Protein AF-R7T456-F1 (afdb_monomer_lite)

Foldseek 3Di:
DVVVVVVCVVVVPPPPVLVLDDFPQWDDDDQKTKHKDLDDDDPVRLQVVLVVLQFGWDDCPDPVSVVVCVVRPHPIIMTMDGRDRPDDPDPPQWDQDSRSRDTHHDDDD

Organism: Capitella teleta (NCBI:txid283909)

Secondary structure (DSSP, 8-state):
-HHHHHHHHHSS--------BPPTTPEEETTEEEEEE-----HHHHHHHHHTTTSEEPPS-SHHHHHHHHT-SS--EEEEEEPBPS--PPPTTEEEETTTTEEEE----

Radius of gyration: 19.11 Å; chains: 1; bounding box: 52×45×52 Å

Sequence (109 aa):
MKFLLIVVLFLGCPLVLVAAQCPVEWTFVDGYCYYSTANDYSFWSAEEGCRKRGGDLVTLNTDEEKHLQHSSTRNKYICKKVAVLDEEECEEGWHHNRMAGNCLLINHE

Structure (mmCIF, N/CA/C/O backbone):
data_AF-R7T456-F1
#
_entry.id   AF-R7T456-F1
#
loop_
_atom_site.group_PDB
_atom_site.id
_atom_site.type_symbol
_atom_site.label_atom_id
_atom_site.label_alt_id
_atom_site.label_comp_id
_atom_site.label_asym_id
_atom_site.label_entity_id
_atom_site.label_seq_id
_atom_site.pdbx_PDB_ins_code
_atom_site.Cartn_x
_atom_site.Cartn_y
_atom_site.Cartn_z
_atom_site.occupancy
_atom_site.B_iso_or_equiv
_atom_site.auth_seq_id
_atom_site.auth_comp_id
_atom_site.auth_asym_id
_atom_site.auth_atom_id
_atom_site.pdbx_PDB_model_num
ATOM 1 N N . MET A 1 1 ? -37.563 -5.166 35.893 1.00 52.72 1 MET A N 1
ATOM 2 C CA . MET A 1 1 ? -37.874 -5.718 34.550 1.00 52.72 1 MET A CA 1
ATOM 3 C C . MET A 1 1 ? -37.640 -4.724 33.405 1.00 52.72 1 MET A C 1
ATOM 5 O O . MET A 1 1 ? -37.167 -5.162 32.372 1.00 52.72 1 MET A O 1
ATOM 9 N N . LYS A 1 2 ? -37.876 -3.406 33.563 1.00 50.91 2 LYS A N 1
ATOM 10 C CA . LYS A 1 2 ? -37.524 -2.386 32.542 1.00 50.91 2 LYS A CA 1
ATOM 11 C C . LYS A 1 2 ? -36.007 -2.204 32.316 1.00 50.91 2 LYS A C 1
ATOM 13 O O . LYS A 1 2 ? -35.589 -2.001 31.187 1.00 50.91 2 LYS A O 1
ATOM 18 N N . PHE A 1 3 ? -35.190 -2.332 33.367 1.00 52.22 3 PHE A N 1
ATOM 19 C CA . PHE A 1 3 ? -33.724 -2.207 33.275 1.00 52.22 3 PHE A CA 1
ATOM 20 C C . PHE A 1 3 ? -33.061 -3.300 32.422 1.00 52.22 3 PHE A C 1
ATOM 22 O O . PHE A 1 3 ? -32.087 -3.023 31.735 1.00 52.22 3 PHE A O 1
ATOM 29 N N . LEU A 1 4 ? -33.628 -4.513 32.395 1.00 53.03 4 LEU A N 1
ATOM 30 C CA . LEU A 1 4 ? -33.121 -5.614 31.565 1.00 53.03 4 LEU A CA 1
ATOM 31 C C . LEU A 1 4 ? -33.273 -5.330 30.061 1.00 53.03 4 LEU A C 1
ATOM 33 O O . LEU A 1 4 ? -32.437 -5.767 29.284 1.00 53.03 4 LEU A O 1
ATOM 37 N N . LEU A 1 5 ? -34.285 -4.556 29.648 1.00 51.50 5 LEU A N 1
ATOM 38 C CA . LEU A 1 5 ? -34.502 -4.204 28.238 1.00 51.50 5 LEU A CA 1
ATOM 39 C C . LEU A 1 5 ? -33.469 -3.196 27.715 1.00 51.50 5 LEU A C 1
ATOM 41 O O . LEU A 1 5 ? -33.062 -3.292 26.566 1.00 51.50 5 LEU A O 1
ATOM 45 N N . ILE A 1 6 ? -33.014 -2.263 28.557 1.00 55.66 6 ILE A N 1
ATOM 46 C CA . ILE A 1 6 ? -32.000 -1.263 28.180 1.00 55.66 6 ILE A CA 1
ATOM 47 C C . ILE A 1 6 ? -30.635 -1.938 28.027 1.00 55.66 6 ILE A C 1
ATOM 49 O O . ILE A 1 6 ? -29.920 -1.679 27.068 1.00 55.66 6 ILE A O 1
ATOM 53 N N . VAL A 1 7 ? -30.306 -2.872 28.922 1.00 54.47 7 VAL A N 1
ATOM 54 C CA . VAL A 1 7 ? -29.052 -3.634 28.856 1.00 54.47 7 VAL A CA 1
ATOM 55 C C . VAL A 1 7 ? -28.997 -4.520 27.605 1.00 54.47 7 VAL A C 1
ATOM 57 O O . VAL A 1 7 ? -27.948 -4.610 26.990 1.00 54.47 7 VAL A O 1
ATOM 60 N N . VAL A 1 8 ? -30.117 -5.095 27.153 1.00 55.44 8 VAL A N 1
ATOM 61 C CA . VAL A 1 8 ? -30.178 -5.875 25.897 1.00 55.44 8 VAL A CA 1
ATOM 62 C C . VAL A 1 8 ? -30.063 -4.993 24.642 1.00 55.4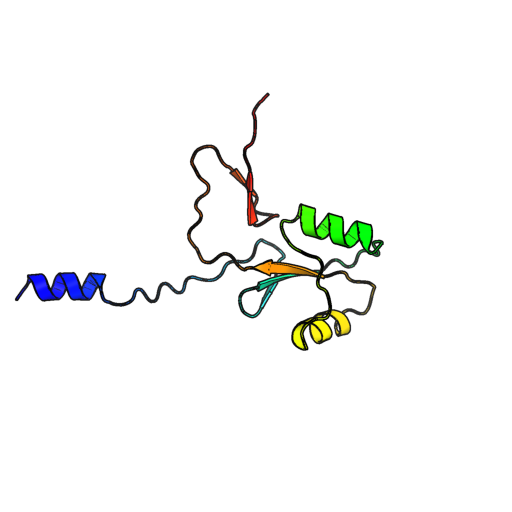4 8 VAL A C 1
ATOM 64 O O . VAL A 1 8 ? -29.647 -5.486 23.602 1.00 55.44 8 VAL A O 1
ATOM 67 N N . LEU A 1 9 ? -30.357 -3.690 24.725 1.00 53.53 9 LEU A N 1
ATOM 68 C CA . LEU A 1 9 ? -30.129 -2.742 23.623 1.00 53.53 9 LEU A CA 1
ATOM 69 C C . LEU A 1 9 ? -28.662 -2.291 23.514 1.00 53.53 9 LEU A C 1
ATOM 71 O O . LEU A 1 9 ? -28.224 -1.960 22.420 1.00 53.53 9 LEU A O 1
ATOM 75 N N . PHE A 1 10 ? -27.901 -2.319 24.615 1.00 55.66 10 PHE A N 1
ATOM 76 C CA . PHE A 1 10 ? -26.451 -2.052 24.623 1.00 55.66 10 PHE A CA 1
ATOM 77 C C . PHE A 1 10 ? -25.592 -3.329 24.497 1.00 55.66 10 PHE A C 1
ATOM 79 O O . PHE A 1 10 ? -24.462 -3.258 24.030 1.00 55.66 10 PHE A O 1
ATOM 86 N N . LEU A 1 11 ? -26.123 -4.496 24.889 1.00 60.41 11 LEU A N 1
ATOM 87 C CA . LEU A 1 11 ? -25.526 -5.832 24.700 1.00 60.41 11 LEU A CA 1
ATOM 88 C C . LEU A 1 11 ? -26.083 -6.565 23.471 1.00 60.41 11 LEU A C 1
ATOM 90 O O . LEU A 1 11 ? -25.761 -7.729 23.231 1.00 60.41 11 LEU A O 1
ATOM 94 N N . GLY A 1 12 ? -26.957 -5.919 22.704 1.00 58.66 12 GLY A N 1
ATOM 95 C CA . GLY A 1 12 ? -27.263 -6.349 21.354 1.00 58.66 12 GLY A CA 1
ATOM 96 C C . GLY A 1 12 ? -26.028 -6.015 20.551 1.00 58.66 12 GLY A C 1
ATOM 97 O O . GLY A 1 12 ? -25.781 -4.834 20.333 1.00 58.66 12 GLY A O 1
ATOM 98 N N . CYS A 1 13 ? -25.229 -7.036 20.222 1.00 57.66 13 CYS A N 1
ATOM 99 C CA . CYS A 1 13 ? -24.062 -6.933 19.353 1.00 57.66 13 CYS A CA 1
ATOM 100 C C . CYS A 1 13 ? -24.342 -5.843 18.327 1.00 57.66 13 CYS A C 1
ATOM 102 O O . CYS A 1 13 ? -25.264 -6.024 17.516 1.00 57.66 13 CYS A O 1
ATOM 104 N N . PRO A 1 14 ? -23.639 -4.698 18.374 1.00 52.41 14 PRO A N 1
ATOM 105 C CA . PRO A 1 14 ? -23.735 -3.830 17.253 1.00 52.41 14 PRO A CA 1
ATOM 106 C C . PRO A 1 14 ? -22.960 -4.651 16.228 1.00 52.41 14 PRO A C 1
ATOM 108 O O . PRO A 1 14 ? -21.734 -4.700 16.217 1.00 52.41 14 PRO A O 1
ATOM 111 N N . LEU A 1 15 ? -23.694 -5.352 15.369 1.00 53.62 15 LEU A N 1
ATOM 112 C CA . LEU A 1 15 ? -23.280 -5.567 14.000 1.00 53.62 15 LEU A CA 1
ATOM 113 C C . LEU A 1 15 ? -23.146 -4.162 13.387 1.00 53.62 15 LEU A C 1
ATOM 115 O O . LEU A 1 15 ? -23.841 -3.816 12.437 1.00 53.62 15 LE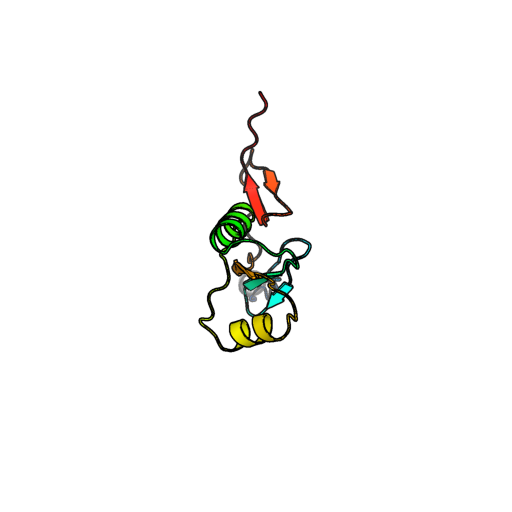U A O 1
ATOM 119 N N . VAL A 1 16 ? -22.276 -3.317 13.961 1.00 54.62 16 VAL A N 1
ATOM 120 C CA . VAL A 1 16 ? -21.487 -2.388 13.196 1.00 54.62 16 VAL A CA 1
ATOM 121 C C . VAL A 1 16 ? -20.834 -3.353 12.232 1.00 54.62 16 VAL A C 1
ATOM 123 O O . VAL A 1 16 ? -19.951 -4.133 12.591 1.00 54.62 16 VAL A O 1
ATOM 126 N N . LEU A 1 17 ? -21.370 -3.406 11.017 1.00 56.44 17 LEU A N 1
ATOM 127 C CA . LEU A 1 17 ? -20.509 -3.641 9.887 1.00 56.44 17 LEU A CA 1
ATOM 128 C C . LEU A 1 17 ? -19.440 -2.562 10.024 1.00 56.44 17 LEU A C 1
ATOM 130 O O . LEU A 1 17 ? -19.633 -1.449 9.548 1.00 56.44 17 LEU A O 1
ATOM 134 N N . VAL A 1 18 ? -18.384 -2.864 10.780 1.00 57.12 18 VAL A N 1
ATOM 135 C CA . VAL A 1 18 ? -17.151 -2.103 10.750 1.00 57.12 18 VAL A CA 1
ATOM 136 C C . VAL A 1 18 ? -16.672 -2.353 9.340 1.00 57.12 18 VAL A C 1
ATOM 138 O O . VAL A 1 18 ? -16.165 -3.431 9.014 1.00 57.12 18 VAL A O 1
ATOM 141 N N . ALA A 1 19 ? -17.038 -1.437 8.451 1.00 59.56 19 ALA A N 1
ATOM 142 C CA . ALA A 1 19 ? -16.747 -1.567 7.049 1.00 59.56 19 ALA A CA 1
ATOM 143 C C . ALA A 1 19 ? -15.266 -1.254 6.939 1.00 59.56 19 ALA A C 1
ATOM 145 O O . ALA A 1 19 ? -14.891 -0.096 6.823 1.00 59.56 19 ALA A O 1
ATOM 146 N N . ALA A 1 20 ? -14.434 -2.293 7.036 1.00 66.88 20 ALA A N 1
ATOM 147 C CA . ALA A 1 20 ? -12.997 -2.179 6.865 1.00 66.88 20 ALA A CA 1
ATOM 148 C C . ALA A 1 20 ? -12.716 -1.294 5.641 1.00 66.88 20 ALA A C 1
ATOM 150 O O . ALA A 1 20 ? -13.108 -1.620 4.514 1.00 66.88 20 ALA A O 1
ATOM 151 N N . GLN A 1 21 ? -12.135 -0.120 5.882 1.00 77.94 21 GLN A N 1
ATOM 152 C CA . GLN A 1 21 ? -12.102 0.942 4.892 1.00 77.94 21 GLN A CA 1
ATOM 153 C C . GLN A 1 21 ? -10.701 1.030 4.296 1.00 77.94 21 GLN A C 1
ATOM 155 O O . GLN A 1 21 ? -9.694 1.101 5.004 1.00 77.94 21 GLN A O 1
ATOM 160 N N . CYS A 1 22 ? -10.637 1.024 2.966 1.00 86.44 22 CYS A N 1
ATOM 161 C CA . CYS A 1 22 ? -9.401 1.274 2.244 1.00 86.44 22 CYS A CA 1
ATOM 162 C C . CYS A 1 22 ? -9.325 2.728 1.784 1.00 86.44 22 CYS A C 1
ATOM 164 O O . CYS A 1 22 ? -10.357 3.321 1.459 1.00 86.44 22 CYS A O 1
ATOM 166 N N . PRO A 1 23 ? -8.117 3.317 1.723 1.00 86.50 23 PRO A N 1
ATOM 167 C CA . PRO A 1 23 ? -7.958 4.654 1.173 1.00 86.50 23 PRO A CA 1
ATOM 168 C C . PRO A 1 23 ? -8.389 4.713 -0.294 1.00 86.50 23 PRO A C 1
ATOM 170 O O . PRO A 1 23 ? -8.467 3.695 -0.983 1.00 86.50 23 PRO A O 1
ATOM 173 N N . VAL A 1 24 ? -8.622 5.925 -0.792 1.00 83.00 24 VAL A N 1
ATOM 174 C CA . VAL A 1 24 ? -8.996 6.144 -2.197 1.00 83.00 24 VAL A CA 1
ATOM 175 C C . VAL A 1 24 ? -7.933 5.529 -3.119 1.00 83.00 24 VAL A C 1
ATOM 177 O O . VAL A 1 24 ? -6.739 5.666 -2.857 1.00 83.00 24 VAL A O 1
ATOM 180 N N . GLU A 1 25 ? -8.369 4.846 -4.181 1.00 86.19 25 GLU A N 1
ATOM 181 C CA . GLU A 1 25 ? -7.534 4.065 -5.116 1.00 86.19 25 GLU A CA 1
ATOM 182 C C . GLU A 1 25 ? -6.901 2.775 -4.552 1.00 86.19 25 GLU A C 1
ATOM 184 O O . GLU A 1 25 ? -6.095 2.136 -5.232 1.00 86.19 25 GLU A O 1
ATOM 189 N N . TRP A 1 26 ? -7.261 2.347 -3.338 1.00 88.88 26 TRP A N 1
ATOM 190 C CA . TRP A 1 26 ? -6.882 1.036 -2.803 1.00 88.88 26 TRP A CA 1
ATOM 191 C C . TRP A 1 26 ? -8.050 0.050 -2.891 1.00 88.88 26 TRP A C 1
ATOM 193 O O . TRP A 1 26 ? -9.205 0.396 -2.661 1.00 88.88 26 TRP A O 1
ATOM 203 N N . THR A 1 27 ? -7.744 -1.207 -3.200 1.00 87.94 27 THR A N 1
ATOM 204 C CA . THR A 1 27 ? -8.723 -2.299 -3.284 1.00 87.94 27 THR A CA 1
ATOM 205 C C . THR A 1 27 ? -8.736 -3.094 -1.985 1.00 87.94 27 THR A C 1
ATOM 207 O O . THR A 1 27 ? -7.684 -3.559 -1.550 1.00 87.94 27 THR A O 1
ATOM 210 N N . PHE A 1 28 ? -9.914 -3.270 -1.385 1.00 86.38 28 PHE A N 1
ATOM 211 C CA . PHE A 1 28 ? -10.098 -4.130 -0.216 1.00 86.38 28 PHE A CA 1
ATOM 212 C C . PHE A 1 28 ? -10.168 -5.604 -0.629 1.00 86.38 28 PHE A C 1
ATOM 214 O O . PHE A 1 28 ? -11.009 -5.974 -1.449 1.00 86.38 28 PHE A O 1
ATOM 221 N N . VAL A 1 29 ? -9.310 -6.439 -0.046 1.00 85.12 29 VAL A N 1
ATOM 222 C CA . VAL A 1 29 ? -9.337 -7.900 -0.181 1.00 85.12 29 VAL A CA 1
ATOM 223 C C . VAL A 1 29 ? -8.972 -8.507 1.172 1.00 85.12 29 VAL A C 1
ATOM 225 O O . VAL A 1 29 ? -7.885 -8.256 1.682 1.00 85.12 29 VAL A O 1
ATOM 228 N N . ASP A 1 30 ? -9.888 -9.290 1.743 1.00 84.38 30 ASP A N 1
ATOM 229 C CA . ASP A 1 30 ? -9.668 -10.116 2.942 1.00 84.38 30 ASP A CA 1
ATOM 230 C C . ASP A 1 30 ? -8.997 -9.390 4.130 1.00 84.38 30 ASP A C 1
ATOM 232 O O . ASP A 1 30 ? -7.993 -9.831 4.681 1.00 84.38 30 ASP A O 1
ATOM 236 N N . GLY A 1 31 ? -9.508 -8.212 4.504 1.00 82.69 31 GLY A N 1
ATOM 237 C CA . GLY A 1 31 ? -8.962 -7.446 5.636 1.00 82.69 31 GLY A CA 1
ATOM 238 C C . GLY A 1 31 ? -7.716 -6.617 5.307 1.00 82.69 31 GLY A C 1
ATOM 239 O O . GLY A 1 31 ? -7.172 -5.949 6.187 1.00 82.69 31 GLY A O 1
ATOM 240 N N . TYR A 1 32 ? -7.281 -6.603 4.047 1.00 86.81 32 T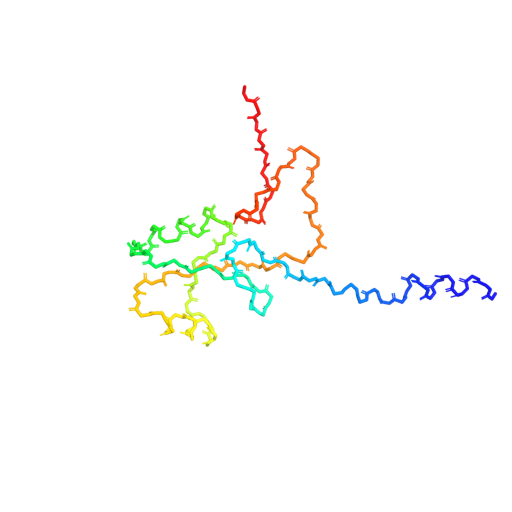YR A N 1
ATOM 241 C CA . TYR A 1 32 ? -6.152 -5.810 3.574 1.00 86.81 32 TYR A CA 1
ATOM 242 C C . TYR A 1 32 ? -6.549 -4.865 2.443 1.00 86.81 32 TYR A C 1
ATOM 244 O O . TYR A 1 32 ? -7.490 -5.098 1.687 1.00 86.81 32 TYR A O 1
ATOM 252 N N . CYS A 1 33 ? -5.773 -3.799 2.306 1.00 89.56 33 CYS A N 1
ATOM 253 C CA . CYS A 1 33 ? -5.851 -2.844 1.218 1.00 89.56 33 CYS A CA 1
ATOM 254 C C . CYS A 1 33 ? -4.665 -3.031 0.284 1.00 89.56 33 CYS A C 1
ATOM 256 O O . CYS A 1 33 ? -3.515 -3.014 0.729 1.00 89.56 33 CYS A O 1
ATOM 258 N N . TYR A 1 34 ? -4.947 -3.106 -1.014 1.00 89.56 34 TYR A N 1
ATOM 259 C CA . TYR A 1 34 ? -3.953 -3.261 -2.067 1.00 89.56 34 TYR A CA 1
ATOM 260 C C . TYR A 1 34 ? -3.947 -2.064 -3.016 1.00 89.56 34 TYR A C 1
ATOM 262 O O . TYR A 1 34 ? -4.991 -1.653 -3.518 1.00 89.56 34 TYR A O 1
ATOM 270 N N . TYR A 1 35 ? -2.766 -1.528 -3.305 1.00 88.38 35 TYR A N 1
ATOM 271 C CA . TYR A 1 35 ? -2.562 -0.486 -4.311 1.00 88.38 35 TYR A CA 1
ATOM 272 C C . TYR A 1 35 ? -1.608 -0.993 -5.371 1.00 88.38 35 TYR A C 1
ATOM 274 O O . TYR A 1 35 ? -0.582 -1.578 -5.049 1.00 88.38 35 TYR A O 1
ATOM 282 N N . SER A 1 36 ? -1.911 -0.759 -6.641 1.00 86.38 36 SER A N 1
ATOM 283 C CA . SER A 1 36 ? -1.127 -1.318 -7.738 1.00 86.38 36 SER A CA 1
ATOM 284 C C . SER A 1 36 ? -0.694 -0.212 -8.698 1.00 86.38 36 SER A C 1
ATOM 286 O O . SER A 1 36 ? -1.518 0.574 -9.158 1.00 86.38 36 SER A O 1
ATOM 288 N N . THR A 1 37 ? 0.601 -0.139 -9.016 1.00 77.94 37 THR A N 1
ATOM 289 C CA . THR A 1 37 ? 1.162 0.904 -9.895 1.00 77.94 37 THR A CA 1
ATOM 290 C C . THR A 1 37 ? 1.752 0.310 -11.163 1.00 77.94 37 THR A C 1
ATOM 292 O O . THR A 1 37 ? 2.571 -0.593 -11.097 1.00 77.94 37 THR A O 1
ATOM 295 N N . ALA A 1 38 ? 1.374 0.830 -12.330 1.00 78.00 38 ALA A N 1
ATOM 296 C CA . ALA A 1 38 ? 1.921 0.379 -13.613 1.00 78.00 38 ALA A CA 1
ATOM 297 C C . ALA A 1 38 ? 3.328 0.935 -13.917 1.00 78.00 38 ALA A C 1
ATOM 299 O O . ALA A 1 38 ? 3.805 0.796 -15.041 1.00 78.00 38 ALA A O 1
ATOM 300 N N . ASN A 1 39 ? 3.961 1.600 -12.947 1.00 74.50 39 ASN A N 1
ATOM 301 C CA . ASN A 1 39 ? 5.278 2.197 -13.118 1.00 74.50 39 ASN A CA 1
ATOM 302 C C . ASN A 1 39 ? 6.381 1.154 -12.925 1.00 74.50 39 ASN A C 1
ATOM 304 O O . ASN A 1 39 ? 6.443 0.499 -11.883 1.00 74.50 39 ASN A O 1
ATOM 308 N N . ASP A 1 40 ? 7.303 1.109 -13.884 1.00 73.94 40 ASP A N 1
ATOM 309 C CA . ASP A 1 40 ? 8.540 0.341 -13.788 1.00 73.94 40 ASP A CA 1
ATOM 310 C C . ASP A 1 40 ? 9.489 1.025 -12.789 1.00 73.94 40 ASP A C 1
ATOM 312 O O . ASP A 1 40 ? 10.262 1.922 -13.132 1.00 73.94 40 ASP A O 1
ATOM 316 N N . TYR A 1 41 ? 9.405 0.625 -11.523 1.00 74.88 41 TYR A N 1
ATOM 317 C CA . TYR A 1 41 ? 10.341 1.040 -10.481 1.00 74.88 41 TYR A CA 1
ATOM 318 C C . TYR A 1 41 ? 11.441 -0.006 -10.272 1.00 74.88 41 TYR A C 1
ATOM 320 O O . TYR A 1 41 ? 11.285 -1.178 -10.592 1.00 74.88 41 TYR A O 1
ATOM 328 N N . SER A 1 42 ? 12.583 0.398 -9.713 1.00 84.69 42 SER A N 1
ATOM 329 C CA . SER A 1 42 ? 13.470 -0.594 -9.095 1.00 84.69 42 SER A CA 1
ATOM 330 C C . SER A 1 42 ? 12.772 -1.193 -7.869 1.00 84.69 42 SER A C 1
ATOM 332 O O . SER A 1 42 ? 11.916 -0.534 -7.275 1.00 84.69 42 SER A O 1
ATOM 334 N N . PHE A 1 43 ? 13.162 -2.398 -7.442 1.00 83.00 43 PHE A N 1
ATOM 335 C CA . PHE A 1 43 ? 12.637 -2.996 -6.206 1.00 83.00 43 PHE A CA 1
ATOM 336 C C . PHE A 1 43 ? 12.731 -2.026 -5.016 1.00 83.00 43 PHE A C 1
ATOM 338 O O . PHE A 1 43 ? 11.747 -1.807 -4.317 1.00 83.00 43 PHE A O 1
ATOM 345 N N . TRP A 1 44 ? 13.890 -1.382 -4.845 1.00 87.31 44 TRP A N 1
ATOM 346 C CA . TRP A 1 44 ? 14.123 -0.415 -3.772 1.00 87.31 44 TRP A CA 1
ATOM 347 C C . TRP A 1 44 ? 13.185 0.794 -3.861 1.00 87.31 44 TRP A C 1
ATOM 349 O O . TRP A 1 44 ? 12.574 1.198 -2.876 1.00 87.31 44 TRP A O 1
ATOM 359 N N . SER A 1 45 ? 13.018 1.346 -5.065 1.00 89.12 45 SER A N 1
ATOM 360 C CA . SER A 1 45 ? 12.106 2.470 -5.301 1.00 89.12 45 SER A CA 1
ATOM 361 C C . SER A 1 45 ? 10.642 2.087 -5.060 1.00 89.12 45 SER A C 1
ATOM 363 O O . SER A 1 45 ? 9.861 2.912 -4.589 1.00 89.12 45 SER A O 1
ATOM 365 N N . ALA A 1 46 ? 10.261 0.846 -5.368 1.00 87.44 46 ALA A N 1
ATOM 366 C CA . ALA A 1 46 ? 8.926 0.330 -5.101 1.00 87.44 46 ALA A CA 1
ATOM 367 C C . ALA A 1 46 ? 8.679 0.144 -3.598 1.00 87.44 46 ALA A C 1
ATOM 369 O O . ALA A 1 46 ? 7.642 0.572 -3.096 1.00 87.44 46 ALA A O 1
ATOM 370 N N . GLU A 1 47 ? 9.644 -0.429 -2.876 1.00 88.88 47 GLU A N 1
ATOM 371 C CA . GLU A 1 47 ? 9.595 -0.595 -1.422 1.00 88.88 47 GLU A CA 1
ATOM 372 C C . GLU A 1 47 ? 9.462 0.756 -0.710 1.00 88.88 47 GLU A C 1
ATOM 374 O O . GLU A 1 47 ? 8.546 0.957 0.090 1.00 88.88 47 GLU A O 1
ATOM 379 N N . GLU A 1 48 ? 10.317 1.720 -1.057 1.00 90.56 48 GLU A N 1
ATOM 380 C CA . GLU A 1 48 ? 10.237 3.081 -0.529 1.00 90.56 48 GLU A CA 1
ATOM 381 C C . GLU A 1 48 ? 8.893 3.743 -0.876 1.00 90.56 48 GLU A C 1
ATOM 383 O O . GLU A 1 48 ? 8.273 4.400 -0.037 1.00 90.56 48 GLU A O 1
ATOM 388 N N . GLY A 1 49 ? 8.411 3.541 -2.105 1.00 89.31 49 GLY A N 1
ATOM 389 C CA . GLY A 1 49 ? 7.128 4.052 -2.574 1.00 89.31 49 GLY A CA 1
ATOM 390 C C . GLY A 1 49 ? 5.937 3.506 -1.786 1.00 89.31 49 GLY A C 1
ATOM 391 O O . GLY A 1 49 ? 5.029 4.273 -1.461 1.00 89.31 49 GLY A O 1
ATOM 392 N N . CYS A 1 50 ? 5.938 2.216 -1.447 1.00 89.62 50 CYS A N 1
ATOM 393 C CA . CYS A 1 50 ? 4.902 1.623 -0.605 1.00 89.62 50 CYS A CA 1
ATOM 394 C C . CYS A 1 50 ? 4.978 2.157 0.829 1.00 89.62 50 CYS A C 1
ATOM 396 O O . CYS A 1 50 ? 3.954 2.602 1.355 1.00 89.62 50 CYS A O 1
ATOM 398 N N . ARG A 1 51 ? 6.184 2.247 1.413 1.00 89.88 51 ARG A N 1
ATOM 399 C CA . ARG A 1 51 ? 6.383 2.799 2.766 1.00 89.88 51 ARG A CA 1
ATOM 400 C C . ARG A 1 51 ? 5.892 4.237 2.885 1.00 89.88 51 ARG A C 1
ATOM 402 O O . ARG A 1 51 ? 5.186 4.574 3.831 1.00 89.88 51 ARG A O 1
ATOM 409 N N . LYS A 1 52 ? 6.169 5.075 1.880 1.00 87.69 52 LYS A N 1
ATOM 410 C CA . LYS A 1 52 ? 5.659 6.458 1.795 1.00 87.69 52 LYS A CA 1
ATOM 411 C C . LYS A 1 52 ? 4.129 6.546 1.769 1.00 87.69 52 LYS A C 1
ATOM 413 O O . LYS A 1 52 ? 3.577 7.594 2.087 1.00 87.69 52 LYS A O 1
ATOM 418 N N . ARG A 1 53 ? 3.437 5.466 1.397 1.00 87.44 53 ARG A N 1
ATOM 419 C CA . ARG A 1 53 ? 1.968 5.366 1.373 1.00 87.44 53 ARG A CA 1
ATOM 420 C C . ARG A 1 53 ? 1.393 4.624 2.589 1.00 87.44 53 ARG A C 1
ATOM 422 O O . ARG A 1 53 ? 0.203 4.290 2.585 1.00 87.44 53 ARG A O 1
ATOM 429 N N . GLY A 1 54 ? 2.223 4.353 3.598 1.00 87.12 54 GLY A N 1
ATOM 430 C CA . GLY A 1 54 ? 1.828 3.655 4.821 1.00 87.12 54 GLY A CA 1
ATOM 431 C C . GLY A 1 54 ? 1.552 2.165 4.619 1.00 87.12 54 GLY A C 1
ATOM 432 O O . GLY A 1 54 ? 0.726 1.606 5.330 1.00 87.12 54 GLY A O 1
ATOM 433 N N . GLY A 1 55 ? 2.166 1.536 3.617 1.00 88.56 55 GLY A N 1
ATOM 434 C CA . GLY A 1 55 ? 2.059 0.097 3.397 1.00 88.56 55 GLY A CA 1
ATOM 435 C C . GLY A 1 55 ? 3.394 -0.529 3.023 1.00 88.56 55 GLY A C 1
ATOM 436 O O . GLY A 1 55 ? 4.411 0.149 2.905 1.00 88.56 55 GLY A O 1
ATOM 437 N N . ASP A 1 56 ? 3.367 -1.827 2.778 1.00 90.75 56 ASP A N 1
ATOM 438 C CA . ASP A 1 56 ? 4.536 -2.621 2.437 1.00 90.75 56 ASP A CA 1
ATOM 439 C C . ASP A 1 56 ? 4.457 -3.109 1.000 1.00 90.75 56 ASP A C 1
ATOM 441 O O . ASP A 1 56 ? 3.377 -3.287 0.435 1.00 90.75 56 ASP A O 1
ATOM 445 N N . LEU A 1 57 ? 5.617 -3.327 0.390 1.00 89.94 57 LEU A N 1
ATOM 446 C CA . LEU A 1 57 ? 5.681 -3.983 -0.905 1.00 89.94 57 LEU A CA 1
ATOM 447 C C . LEU A 1 57 ? 5.227 -5.440 -0.752 1.00 89.94 57 LEU A C 1
ATOM 449 O O . LEU A 1 57 ? 5.754 -6.164 0.094 1.00 89.94 57 LEU A O 1
ATOM 453 N N . VAL A 1 58 ? 4.268 -5.879 -1.572 1.00 87.44 58 VAL A N 1
ATOM 454 C CA . VAL A 1 58 ? 3.820 -7.276 -1.582 1.00 87.44 58 VAL A CA 1
ATOM 455 C C . VAL A 1 58 ? 5.011 -8.167 -1.918 1.00 87.44 58 VAL A C 1
ATOM 457 O O . VAL A 1 58 ? 5.625 -8.059 -2.980 1.00 87.44 58 VAL A O 1
ATOM 460 N N . THR A 1 59 ? 5.326 -9.057 -0.987 1.00 72.00 59 THR A N 1
ATOM 461 C CA . THR A 1 59 ? 6.210 -10.201 -1.195 1.00 72.00 59 THR A CA 1
ATOM 462 C C . THR A 1 59 ? 5.313 -11.421 -1.374 1.00 72.00 59 THR A C 1
ATOM 464 O O . THR A 1 59 ? 4.286 -11.504 -0.716 1.00 72.00 59 THR A O 1
ATOM 467 N N . LEU A 1 60 ? 5.633 -12.310 -2.320 1.00 66.81 60 LEU A N 1
ATOM 468 C CA . LEU A 1 60 ? 4.778 -13.427 -2.756 1.00 66.81 60 LEU A CA 1
ATOM 469 C C . LEU A 1 60 ? 4.627 -14.514 -1.675 1.00 66.81 60 LEU A C 1
ATOM 471 O O . LEU A 1 60 ? 5.165 -15.614 -1.821 1.00 66.81 60 LEU A O 1
ATOM 475 N N . ASN A 1 61 ? 3.911 -14.221 -0.594 1.00 63.16 61 ASN A N 1
ATOM 476 C CA . ASN A 1 61 ? 3.811 -15.105 0.562 1.00 63.16 61 ASN A CA 1
ATOM 477 C C . ASN A 1 61 ? 2.514 -15.924 0.554 1.00 63.16 61 ASN A C 1
ATOM 479 O O . ASN A 1 61 ? 2.488 -16.994 1.162 1.00 63.16 61 ASN A O 1
ATOM 483 N N . THR A 1 62 ? 1.469 -15.482 -0.159 1.00 66.19 62 THR A N 1
ATOM 484 C CA . THR A 1 62 ? 0.195 -16.216 -0.305 1.00 66.19 62 THR A CA 1
ATOM 485 C C . THR A 1 62 ? -0.177 -16.504 -1.764 1.00 66.19 62 THR A C 1
ATOM 487 O O . THR A 1 62 ? 0.377 -15.923 -2.701 1.00 66.19 62 THR A O 1
ATOM 490 N N . ASP A 1 63 ? -1.111 -17.433 -1.982 1.00 68.50 63 ASP A N 1
ATOM 491 C CA . ASP A 1 63 ? -1.590 -17.772 -3.328 1.00 68.50 63 ASP A CA 1
ATOM 492 C C . ASP A 1 63 ? -2.455 -16.649 -3.930 1.00 68.50 63 ASP A C 1
ATOM 494 O O . ASP A 1 63 ? -2.373 -16.383 -5.132 1.00 68.50 63 ASP A O 1
ATOM 498 N N . GLU A 1 64 ? -3.184 -15.904 -3.097 1.00 68.44 64 GLU A N 1
ATOM 499 C CA . GLU A 1 64 ? -3.885 -14.675 -3.481 1.00 68.44 64 GLU A CA 1
ATOM 500 C C . GLU A 1 64 ? -2.901 -13.595 -3.957 1.00 68.44 64 GLU A C 1
ATOM 502 O O . GLU A 1 64 ? -3.119 -12.969 -4.996 1.00 68.44 64 GLU A O 1
ATOM 507 N N . GLU A 1 65 ? -1.778 -13.406 -3.254 1.00 69.81 65 GLU A N 1
ATOM 508 C CA . GLU A 1 65 ? -0.731 -12.446 -3.634 1.00 69.81 65 GLU A CA 1
ATOM 509 C C . GLU A 1 65 ? -0.082 -12.815 -4.975 1.00 69.81 65 GLU A C 1
ATOM 511 O O . GLU A 1 65 ? 0.142 -11.944 -5.822 1.00 69.81 65 GLU A O 1
ATOM 516 N N . LYS A 1 66 ? 0.140 -14.114 -5.224 1.00 68.94 66 LYS A N 1
ATOM 517 C CA . LYS A 1 66 ? 0.604 -14.609 -6.530 1.00 68.94 66 LYS A CA 1
ATOM 518 C C . LYS A 1 66 ? -0.407 -14.323 -7.633 1.00 68.94 66 LYS A C 1
ATOM 520 O O . LYS A 1 66 ? -0.006 -13.894 -8.715 1.00 68.94 66 LYS A O 1
ATOM 525 N N . HIS A 1 67 ? -1.701 -14.515 -7.376 1.00 68.56 67 HIS A N 1
ATOM 526 C CA . HIS A 1 67 ? -2.743 -14.227 -8.360 1.00 68.56 67 HIS A CA 1
ATOM 527 C C . HIS A 1 67 ? -2.781 -12.739 -8.738 1.00 68.56 67 HIS A C 1
ATOM 529 O O . HIS A 1 67 ? -2.789 -12.411 -9.926 1.00 68.56 67 HIS A O 1
ATOM 535 N N . LEU A 1 68 ? -2.711 -11.845 -7.745 1.00 67.88 68 LEU A N 1
ATOM 536 C CA . LEU A 1 68 ? -2.680 -10.391 -7.951 1.00 67.88 68 LEU A CA 1
ATOM 537 C C . LEU A 1 68 ? -1.473 -9.939 -8.792 1.00 67.88 68 LEU A C 1
ATOM 539 O O . LEU A 1 68 ? -1.572 -9.020 -9.614 1.00 67.88 68 LEU A O 1
ATOM 543 N N . GLN A 1 69 ? -0.326 -10.594 -8.612 1.00 64.00 69 GLN A N 1
ATOM 544 C CA . GLN A 1 69 ? 0.880 -10.294 -9.377 1.00 64.00 69 GLN A CA 1
ATOM 545 C C . GLN A 1 69 ? 0.823 -10.872 -10.800 1.00 64.00 69 GLN A C 1
ATOM 547 O O . GLN A 1 69 ? 1.194 -10.190 -11.754 1.00 64.00 69 GLN A O 1
ATOM 552 N N . HIS A 1 70 ? 0.291 -12.087 -10.968 1.00 61.03 70 HIS A N 1
ATOM 553 C CA . HIS A 1 70 ? 0.152 -12.754 -12.270 1.00 61.03 70 HIS A CA 1
ATOM 554 C C . HIS A 1 70 ? -0.899 -12.104 -13.179 1.00 61.03 70 HIS A C 1
ATOM 556 O O . HIS A 1 70 ? -0.760 -12.153 -14.401 1.00 61.03 70 HIS A O 1
ATOM 562 N N . SER A 1 71 ? -1.931 -11.463 -12.622 1.00 59.19 71 SER A N 1
ATOM 563 C CA . SER A 1 71 ? -2.931 -10.732 -13.411 1.00 59.19 71 SER A CA 1
ATOM 564 C C . SER A 1 71 ? -2.395 -9.428 -14.024 1.00 59.19 71 SER A C 1
ATOM 566 O O . SER A 1 71 ? -3.109 -8.759 -14.770 1.00 59.19 71 SER A O 1
ATOM 568 N N . SER A 1 72 ? -1.155 -9.036 -13.712 1.00 58.56 72 SER A N 1
ATOM 569 C CA . SER A 1 72 ? -0.575 -7.745 -14.086 1.00 58.56 72 SER A CA 1
ATOM 570 C C . SER A 1 72 ? 0.509 -7.899 -15.167 1.00 58.56 72 SER A C 1
ATOM 572 O O . SER A 1 72 ? 1.649 -8.244 -14.894 1.00 58.56 72 SER A O 1
ATOM 574 N N . THR A 1 73 ? 0.171 -7.605 -16.425 1.00 57.44 73 THR A N 1
ATOM 575 C CA . THR A 1 73 ? 1.004 -7.809 -17.637 1.00 57.44 73 THR A CA 1
ATOM 576 C C . THR A 1 73 ? 2.198 -6.851 -17.842 1.00 57.44 73 THR A C 1
ATOM 578 O O . THR A 1 73 ? 2.781 -6.825 -18.923 1.00 57.44 73 THR A O 1
ATOM 581 N N . ARG A 1 74 ? 2.586 -6.047 -16.849 1.00 57.09 74 ARG A N 1
ATOM 582 C CA . ARG A 1 74 ? 3.784 -5.170 -16.841 1.00 57.09 74 ARG A CA 1
ATOM 583 C C . ARG A 1 74 ? 4.311 -5.108 -15.410 1.00 57.09 74 ARG A C 1
ATOM 585 O O . ARG A 1 74 ? 3.507 -5.375 -14.523 1.00 57.09 74 ARG A O 1
ATOM 592 N N . ASN A 1 75 ? 5.595 -4.797 -15.184 1.00 56.22 75 ASN A N 1
ATOM 593 C CA . ASN A 1 75 ? 6.240 -4.796 -13.858 1.00 56.22 75 ASN A CA 1
ATOM 594 C C . ASN A 1 75 ? 5.501 -3.871 -12.877 1.00 56.22 75 ASN A C 1
ATOM 596 O O . ASN A 1 75 ? 5.832 -2.706 -12.685 1.00 56.22 75 ASN A O 1
ATOM 600 N N . LYS A 1 76 ? 4.449 -4.412 -12.276 1.00 67.31 76 LYS A N 1
ATOM 601 C CA . LYS A 1 76 ? 3.479 -3.705 -11.465 1.00 67.31 76 LYS A CA 1
ATOM 602 C C . LYS A 1 76 ? 3.750 -4.120 -10.043 1.00 67.31 76 LYS A C 1
ATOM 604 O O . LYS A 1 76 ? 3.414 -5.228 -9.636 1.00 67.31 76 LYS A O 1
ATOM 609 N N . TYR A 1 77 ? 4.406 -3.243 -9.302 1.00 78.81 77 TYR A N 1
ATOM 610 C CA . TYR A 1 77 ? 4.542 -3.443 -7.873 1.00 78.81 77 TYR A CA 1
ATOM 611 C C . TYR A 1 77 ? 3.201 -3.164 -7.199 1.00 78.81 77 TYR A C 1
ATOM 613 O O . TYR A 1 77 ? 2.457 -2.253 -7.588 1.00 78.81 77 TYR A O 1
ATOM 621 N N . ILE A 1 78 ? 2.887 -3.989 -6.208 1.00 87.38 78 ILE A N 1
ATOM 622 C CA . ILE A 1 78 ? 1.651 -3.918 -5.439 1.00 87.38 78 ILE A CA 1
ATOM 623 C C . ILE A 1 78 ? 2.042 -3.593 -4.001 1.00 87.38 78 ILE A C 1
ATOM 625 O O . ILE A 1 78 ? 2.917 -4.243 -3.439 1.00 87.38 78 ILE A O 1
ATOM 629 N N . CYS A 1 79 ? 1.416 -2.579 -3.420 1.00 89.44 79 CYS A N 1
ATOM 630 C CA . CYS A 1 79 ? 1.537 -2.250 -2.009 1.00 89.44 79 CYS A CA 1
ATOM 631 C C . CYS A 1 79 ? 0.383 -2.888 -1.231 1.00 89.44 79 CYS A C 1
ATOM 633 O O . CYS A 1 79 ? -0.734 -2.927 -1.745 1.00 89.44 79 CYS A O 1
ATOM 635 N N . LYS A 1 80 ? 0.634 -3.328 0.003 1.00 90.44 80 LYS A N 1
ATOM 636 C CA . LYS A 1 80 ? -0.335 -3.936 0.924 1.00 90.44 80 LYS A CA 1
ATOM 637 C C . LYS A 1 80 ? -0.298 -3.231 2.277 1.00 90.44 80 LYS A C 1
ATOM 6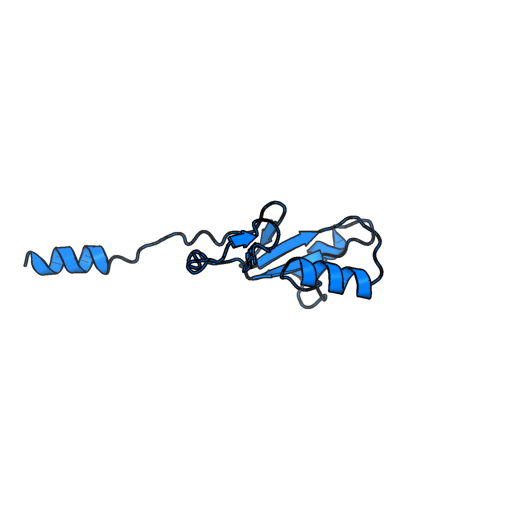39 O O . LYS A 1 80 ? 0.773 -2.876 2.754 1.00 90.44 80 LYS A O 1
ATOM 644 N N . LYS A 1 81 ? -1.453 -3.060 2.915 1.00 88.94 81 LYS A N 1
ATOM 645 C CA . LYS A 1 81 ? -1.563 -2.682 4.335 1.00 88.94 81 LYS A CA 1
ATOM 646 C C . LYS A 1 81 ? -2.845 -3.225 4.947 1.00 88.94 81 LYS A C 1
ATOM 648 O O . LYS A 1 81 ? -3.751 -3.600 4.209 1.00 88.94 81 LYS A O 1
ATOM 653 N N . VAL A 1 82 ? -2.912 -3.286 6.273 1.00 86.56 82 VAL A N 1
ATOM 654 C CA . VAL A 1 82 ? -4.125 -3.698 6.995 1.00 86.56 82 VAL A CA 1
ATOM 655 C C . VAL A 1 82 ? -5.238 -2.688 6.712 1.00 86.56 82 VAL A C 1
ATOM 657 O O . VAL A 1 82 ? -4.992 -1.481 6.711 1.00 86.56 82 VAL A O 1
ATOM 660 N N . ALA A 1 83 ? -6.440 -3.177 6.414 1.00 85.00 83 ALA A N 1
ATOM 661 C CA . ALA A 1 83 ? -7.605 -2.317 6.283 1.00 85.00 83 ALA A CA 1
ATOM 662 C C . ALA A 1 83 ? -7.982 -1.772 7.661 1.00 85.00 83 ALA A C 1
ATOM 664 O O . ALA A 1 83 ? -8.077 -2.532 8.626 1.00 85.00 83 ALA A O 1
ATOM 665 N N . VAL A 1 84 ? -8.175 -0.457 7.756 1.00 74.38 84 VAL A N 1
ATOM 666 C CA . VAL A 1 84 ? -8.531 0.177 9.025 1.00 74.38 84 VAL A CA 1
ATOM 667 C C . VAL A 1 84 ? -9.968 -0.219 9.347 1.00 74.38 84 VAL A C 1
ATOM 669 O O . VAL A 1 84 ? -10.883 0.011 8.555 1.00 74.38 84 VAL A O 1
ATOM 672 N N . LEU A 1 85 ? -10.141 -0.882 10.484 1.00 65.31 85 LEU A N 1
ATOM 673 C CA . LEU A 1 85 ? -11.436 -1.119 11.104 1.00 65.31 85 LEU A CA 1
ATOM 674 C C . LEU A 1 85 ? -11.797 0.192 11.807 1.00 65.31 85 LEU A C 1
ATOM 676 O O . LEU A 1 85 ? -11.010 0.624 12.640 1.00 65.31 85 LEU A O 1
ATOM 680 N N . ASP A 1 86 ? -12.886 0.854 11.396 1.00 58.91 86 ASP A N 1
ATOM 681 C CA . ASP A 1 86 ? -13.344 2.158 11.908 1.00 58.91 86 ASP A CA 1
ATOM 682 C C . ASP A 1 86 ? -13.141 2.311 13.426 1.00 58.91 86 ASP A C 1
ATOM 684 O O . ASP A 1 86 ? -13.990 1.854 14.186 1.00 58.91 86 ASP A O 1
ATOM 688 N N . GLU A 1 87 ? -12.036 2.944 13.851 1.00 55.34 87 GLU A N 1
ATOM 689 C CA . GLU A 1 87 ? -11.899 3.616 15.156 1.00 55.34 87 GLU A CA 1
ATOM 690 C C . GLU A 1 87 ? -10.583 4.398 15.365 1.00 55.34 87 GLU A C 1
ATOM 692 O O . GLU A 1 87 ? -10.092 4.497 16.483 1.00 55.34 87 GLU A O 1
ATOM 697 N N . GLU A 1 88 ? -10.010 5.030 14.340 1.00 56.69 88 GLU A N 1
ATOM 698 C CA . GLU A 1 88 ? -9.052 6.116 14.611 1.00 56.69 88 GLU A CA 1
ATOM 699 C C . GLU A 1 88 ? -9.514 7.393 13.912 1.00 56.69 88 GLU A C 1
ATOM 701 O O . GLU A 1 88 ? -9.041 7.770 12.838 1.00 56.69 88 GLU A O 1
ATOM 706 N N . GLU A 1 89 ? -10.471 8.086 14.543 1.00 67.12 89 GLU A N 1
ATOM 707 C CA . GLU A 1 89 ? -10.462 9.544 14.441 1.00 67.12 89 GLU A CA 1
ATOM 708 C C . GLU A 1 89 ? -9.058 9.996 14.845 1.00 67.12 89 GLU A C 1
ATOM 710 O O . GLU A 1 89 ? -8.566 9.631 15.913 1.00 67.12 89 GLU A O 1
ATOM 715 N N . CYS A 1 90 ? -8.384 10.734 13.964 1.00 73.12 90 CYS A N 1
ATOM 716 C CA . CYS A 1 90 ? -7.075 11.270 14.298 1.00 73.12 90 CYS A CA 1
ATOM 717 C C . CYS A 1 90 ? -7.177 12.078 15.594 1.00 73.12 90 CYS A C 1
ATOM 719 O O . CYS A 1 90 ? -8.106 12.873 15.752 1.00 73.12 90 CYS A O 1
ATOM 721 N N . GLU A 1 91 ? -6.219 11.873 16.498 1.00 78.88 91 GLU A N 1
ATOM 722 C CA . GLU A 1 91 ? -6.131 12.640 17.740 1.00 78.88 91 GLU A CA 1
ATOM 723 C C . GLU A 1 91 ? -6.173 14.153 17.458 1.00 78.88 91 GLU A C 1
ATOM 725 O O . GLU A 1 91 ? -5.802 14.620 16.377 1.00 78.88 91 GLU A O 1
ATOM 730 N N . GLU A 1 92 ? -6.610 14.946 18.439 1.00 80.62 92 GLU A N 1
ATOM 731 C CA . GLU A 1 92 ? -6.682 16.401 18.294 1.00 80.62 92 GLU A CA 1
ATOM 732 C C . GLU A 1 92 ? -5.330 16.981 17.835 1.00 80.62 92 GLU A C 1
ATOM 734 O O . GLU A 1 92 ? -4.277 16.695 18.404 1.00 80.62 92 GLU A O 1
ATOM 739 N N . GLY A 1 93 ? -5.356 17.784 16.768 1.00 81.06 93 GLY A N 1
ATOM 740 C CA . GLY A 1 93 ? -4.154 18.351 16.144 1.00 81.06 93 GLY A CA 1
ATOM 741 C C . GLY A 1 93 ? -3.516 17.484 15.052 1.00 81.06 93 GLY A C 1
ATOM 742 O O . GLY A 1 93 ? -2.649 17.971 14.326 1.00 81.06 93 GLY A O 1
ATOM 743 N N . TRP A 1 94 ? -3.963 16.241 14.864 1.00 84.94 94 TRP A N 1
ATOM 744 C CA . TRP A 1 94 ? -3.524 15.381 13.769 1.00 84.94 94 TRP A CA 1
ATOM 745 C C . TRP A 1 94 ? -4.472 15.463 12.568 1.00 84.94 94 TRP A C 1
ATOM 747 O O . TRP A 1 94 ? -5.695 15.486 12.685 1.00 84.94 94 TRP A O 1
ATOM 757 N N . HIS A 1 95 ? -3.895 15.464 11.370 1.00 84.94 95 HIS A N 1
ATOM 758 C CA . HIS A 1 95 ? -4.617 15.527 10.108 1.00 84.94 95 HIS A CA 1
ATOM 759 C C . HIS A 1 95 ? -4.647 14.161 9.422 1.00 84.94 95 HIS A C 1
ATOM 761 O O . HIS A 1 95 ? -3.608 13.538 9.201 1.00 84.94 95 HIS A O 1
ATOM 767 N N . HIS A 1 96 ? -5.837 13.721 9.007 1.00 80.06 96 HIS A N 1
ATOM 768 C CA . HIS A 1 96 ? -5.990 12.473 8.265 1.00 80.06 96 HIS A CA 1
ATOM 769 C C . HIS A 1 96 ? -5.484 12.606 6.819 1.00 80.06 96 HIS A C 1
ATOM 771 O O . HIS A 1 96 ? -6.048 13.336 5.994 1.00 80.06 96 HIS A O 1
ATOM 777 N N . ASN A 1 97 ? -4.446 11.846 6.476 1.00 79.75 97 ASN A N 1
ATOM 778 C CA . ASN A 1 97 ? -3.976 11.696 5.110 1.00 79.75 97 ASN A CA 1
ATOM 779 C C . ASN A 1 97 ? -4.829 10.661 4.376 1.00 79.75 97 ASN A C 1
ATOM 781 O O . ASN A 1 97 ? -4.562 9.465 4.426 1.00 79.75 97 ASN A O 1
ATOM 785 N N . ARG A 1 98 ? -5.802 11.131 3.593 1.00 71.62 98 ARG A N 1
ATOM 786 C CA . ARG A 1 98 ? -6.669 10.259 2.780 1.00 71.62 98 ARG A CA 1
ATOM 787 C C . ARG A 1 98 ? -5.939 9.410 1.732 1.00 71.62 98 ARG A C 1
ATOM 789 O O . 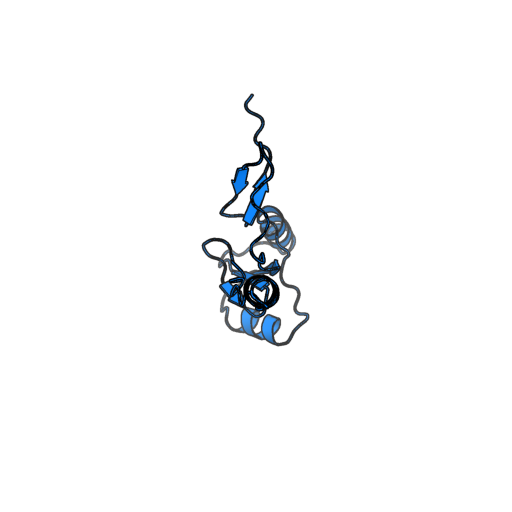ARG A 1 98 ? -6.526 8.449 1.251 1.00 71.62 98 ARG A O 1
ATOM 796 N N . MET A 1 99 ? -4.700 9.740 1.362 1.00 68.12 99 MET A N 1
ATOM 797 C CA . MET A 1 99 ? -3.906 8.946 0.410 1.00 68.12 99 MET A CA 1
ATOM 798 C C . MET A 1 99 ? -3.159 7.804 1.105 1.00 68.12 99 MET A C 1
ATOM 800 O O . MET A 1 99 ? -3.086 6.689 0.585 1.00 68.12 99 MET A O 1
ATOM 804 N N . ALA A 1 100 ? -2.590 8.085 2.278 1.00 70.19 100 ALA A N 1
ATOM 805 C CA . ALA A 1 100 ? -1.838 7.114 3.066 1.00 70.19 100 ALA A CA 1
ATOM 806 C C . ALA A 1 100 ? -2.705 6.384 4.105 1.00 70.19 100 ALA A C 1
ATOM 808 O O . ALA A 1 100 ? -2.268 5.372 4.640 1.00 70.19 100 ALA A O 1
ATOM 809 N N . GLY A 1 101 ? -3.943 6.820 4.336 1.00 72.06 101 GLY A N 1
ATOM 810 C CA . GLY A 1 101 ? -4.837 6.250 5.346 1.00 72.06 101 GLY A CA 1
ATOM 811 C C . GLY A 1 101 ? -4.243 6.290 6.752 1.00 72.06 101 GLY A C 1
ATOM 812 O O . GLY A 1 101 ? -4.399 5.324 7.485 1.00 72.06 101 GLY A O 1
ATOM 813 N N . ASN A 1 102 ? -3.479 7.337 7.079 1.00 75.81 102 ASN A N 1
ATOM 814 C CA . ASN A 1 102 ? -2.843 7.518 8.383 1.00 75.81 102 ASN A CA 1
ATOM 815 C C . ASN A 1 102 ? -2.993 8.964 8.881 1.00 75.81 102 ASN A C 1
ATOM 817 O O . ASN A 1 102 ? -3.317 9.868 8.107 1.00 75.81 102 ASN A O 1
ATOM 821 N N . CYS A 1 103 ? -2.750 9.182 10.171 1.00 82.75 103 CYS A N 1
ATOM 822 C CA . CYS A 1 103 ? -2.766 10.501 10.797 1.00 82.75 103 CYS A CA 1
ATOM 823 C C . CYS A 1 103 ? -1.367 11.134 10.768 1.00 82.75 103 CYS A C 1
ATOM 825 O O . CYS A 1 103 ? -0.367 10.464 11.021 1.00 82.75 103 CYS A O 1
ATOM 827 N N . LEU A 1 104 ? -1.289 12.428 10.447 1.00 84.31 104 LEU A N 1
ATOM 828 C CA . LEU A 1 104 ? -0.041 13.195 10.368 1.00 84.31 104 LEU A CA 1
ATOM 829 C C . LEU A 1 104 ? -0.144 14.493 11.179 1.00 84.31 104 LEU A C 1
ATOM 831 O O . LEU A 1 104 ? -1.140 15.205 11.066 1.00 84.31 104 LEU A O 1
ATOM 835 N N . LEU A 1 105 ? 0.898 14.847 11.931 1.00 88.06 105 LEU A N 1
ATOM 836 C CA . LEU A 1 105 ? 1.010 16.159 12.569 1.00 88.06 105 LEU A CA 1
ATOM 837 C C . LEU A 1 105 ? 1.535 17.169 11.538 1.00 88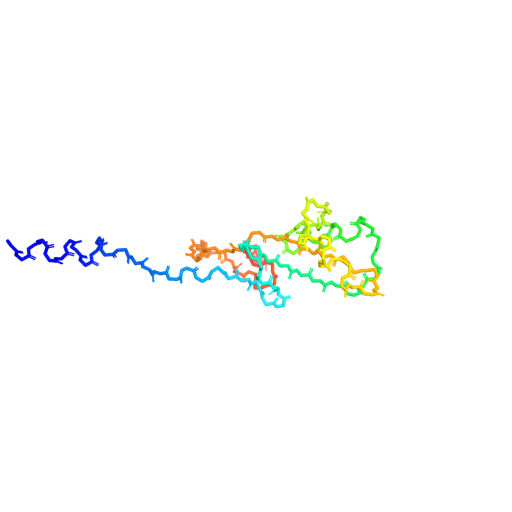.06 105 LEU A C 1
ATOM 839 O O . LEU A 1 105 ? 2.613 16.973 10.973 1.00 88.06 105 LEU A O 1
ATOM 843 N N . ILE A 1 106 ? 0.778 18.235 11.273 1.00 85.12 106 ILE A N 1
ATOM 844 C CA . ILE A 1 106 ? 1.206 19.311 10.371 1.00 85.12 106 ILE A CA 1
ATOM 845 C C . ILE A 1 106 ? 1.676 20.479 11.235 1.00 85.12 106 ILE A C 1
ATOM 847 O O . ILE A 1 106 ? 0.866 21.209 11.800 1.00 85.12 106 ILE A O 1
ATOM 851 N N . ASN A 1 107 ? 2.991 20.662 11.338 1.00 82.56 107 ASN A N 1
ATOM 852 C CA . ASN A 1 107 ? 3.543 21.854 11.972 1.00 82.56 107 ASN A CA 1
ATOM 853 C C . ASN A 1 107 ? 3.339 23.033 11.012 1.00 82.56 107 ASN A C 1
ATOM 855 O O . ASN A 1 107 ? 3.924 23.059 9.930 1.00 82.56 107 ASN A O 1
ATOM 859 N N . HIS A 1 108 ? 2.482 23.983 11.380 1.00 68.75 108 HIS A N 1
ATOM 860 C CA . HIS A 1 108 ? 2.429 25.276 10.706 1.00 68.75 108 HIS A CA 1
ATOM 861 C C . HIS A 1 108 ? 3.664 26.081 11.132 1.00 68.75 108 HIS A C 1
ATOM 863 O O . HIS A 1 108 ? 3.749 26.500 12.286 1.00 68.75 108 HIS A O 1
ATOM 869 N N . GLU A 1 109 ? 4.628 26.224 10.223 1.00 60.31 109 GLU A N 1
ATOM 870 C CA . GLU A 1 109 ? 5.749 27.170 10.349 1.00 60.31 109 GLU A CA 1
ATOM 871 C C . GLU A 1 109 ? 5.303 28.614 10.077 1.00 60.31 109 GLU A C 1
ATOM 873 O O . GLU A 1 109 ? 4.442 28.815 9.185 1.00 60.31 109 GLU A O 1
#

pLDDT: mean 73.99, std 13.03, range [50.91, 90.75]

InterPro domains:
  IPR016186 C-type lectin-like/link domain superfamily [G3DSA:3.10.100.10] (14-78)
  IPR016187 C-type lectin fold [SSF56436] (6-69)